Protein AF-A0A1X4I0Z1-F1 (afdb_monomer_lite)

Sequence (120 aa):
MRATLRWAHSDLRTHRGEALFLVLATAGIVASLLLATALFGYATNPWQRVFAQAHGAHVTLHTTASADAGELAGLDGVESVAGPYPTAALTLASGGGRASVELRGTPAEPEVGRPLITSG

Radius of gyration: 28.72 Å; chains: 1; bounding box: 50×34×74 Å

pLDDT: mean 84.8, std 11.75, range [55.75, 98.06]

Structure (mmCIF, N/CA/C/O backbone):
data_AF-A0A1X4I0Z1-F1
#
_entry.id   AF-A0A1X4I0Z1-F1
#
loop_
_atom_site.group_PDB
_atom_site.id
_atom_site.type_symbol
_atom_site.label_atom_id
_atom_site.label_alt_id
_atom_site.label_comp_id
_atom_site.label_asym_id
_atom_site.label_entity_id
_atom_site.label_seq_id
_atom_site.pdbx_PDB_ins_code
_atom_site.Cartn_x
_atom_site.Cartn_y
_atom_site.Cartn_z
_atom_site.occupancy
_atom_site.B_iso_or_equiv
_atom_site.auth_seq_id
_atom_site.auth_comp_id
_atom_site.auth_asym_id
_atom_site.auth_atom_id
_atom_site.pdbx_PDB_model_num
ATOM 1 N N . MET A 1 1 ? 15.607 -5.408 -52.416 1.00 55.75 1 MET A N 1
ATOM 2 C CA . MET A 1 1 ? 15.847 -4.767 -51.098 1.00 55.75 1 MET A CA 1
ATOM 3 C C . MET A 1 1 ? 17.320 -4.635 -50.681 1.00 55.75 1 MET A C 1
ATOM 5 O O . MET A 1 1 ? 17.633 -3.704 -49.962 1.00 55.75 1 MET A O 1
ATOM 9 N N . ARG A 1 2 ? 18.265 -5.484 -51.120 1.00 59.19 2 ARG A N 1
ATOM 10 C CA . ARG A 1 2 ? 19.699 -5.318 -50.761 1.00 59.19 2 ARG A CA 1
ATOM 11 C C . ARG A 1 2 ? 20.399 -4.143 -51.468 1.00 59.19 2 ARG A C 1
ATOM 13 O O . ARG A 1 2 ? 21.343 -3.574 -50.934 1.00 59.19 2 ARG A O 1
ATOM 20 N N . ALA A 1 3 ? 19.920 -3.767 -52.656 1.00 58.47 3 ALA A N 1
ATOM 21 C CA . ALA A 1 3 ? 20.480 -2.665 -53.441 1.00 58.47 3 ALA A CA 1
ATOM 22 C C . ALA A 1 3 ? 20.261 -1.289 -52.785 1.00 58.47 3 ALA A C 1
ATOM 24 O O . ALA A 1 3 ? 21.171 -0.467 -52.790 1.00 58.47 3 ALA A O 1
ATOM 25 N N . THR A 1 4 ? 19.103 -1.070 -52.152 1.00 61.16 4 THR A N 1
ATOM 26 C CA . THR A 1 4 ? 18.781 0.178 -51.440 1.00 61.16 4 THR A CA 1
ATOM 27 C C . THR A 1 4 ? 19.609 0.334 -50.164 1.00 61.16 4 THR A C 1
ATOM 29 O O . THR A 1 4 ? 20.147 1.405 -49.914 1.00 61.16 4 THR A O 1
ATOM 32 N N . LEU A 1 5 ? 19.817 -0.756 -49.415 1.00 61.06 5 LEU A N 1
ATOM 33 C CA . LEU A 1 5 ? 20.703 -0.798 -48.241 1.00 61.06 5 LEU A CA 1
ATOM 34 C C . LEU A 1 5 ? 22.159 -0.452 -48.582 1.00 61.06 5 LEU A C 1
ATOM 36 O O . LEU A 1 5 ? 22.813 0.280 -47.844 1.00 61.06 5 LEU A O 1
ATOM 40 N N . ARG A 1 6 ? 22.671 -0.954 -49.713 1.00 63.47 6 ARG A N 1
ATOM 41 C CA . ARG A 1 6 ? 24.053 -0.688 -50.141 1.00 63.47 6 ARG A CA 1
ATOM 42 C C . ARG A 1 6 ? 24.248 0.760 -50.597 1.00 63.47 6 ARG A C 1
ATOM 44 O O . ARG A 1 6 ? 25.307 1.328 -50.357 1.00 63.47 6 ARG A O 1
ATOM 51 N N . TRP A 1 7 ? 23.229 1.345 -51.224 1.00 60.19 7 TRP A N 1
ATOM 52 C CA . TRP A 1 7 ? 23.241 2.745 -51.643 1.00 60.19 7 TRP A CA 1
ATOM 53 C C . TRP A 1 7 ? 23.156 3.690 -50.436 1.00 60.19 7 TRP A C 1
ATOM 55 O O . TRP A 1 7 ? 24.015 4.551 -50.290 1.00 60.19 7 TRP A O 1
ATOM 65 N N . ALA A 1 8 ? 22.242 3.428 -49.495 1.00 60.62 8 ALA A N 1
ATOM 66 C CA . ALA A 1 8 ? 22.140 4.178 -48.241 1.00 60.62 8 ALA A CA 1
ATOM 67 C C . ALA A 1 8 ? 23.432 4.109 -47.403 1.00 60.62 8 ALA A C 1
ATOM 69 O O . ALA A 1 8 ? 23.869 5.110 -46.848 1.00 60.62 8 ALA A O 1
ATOM 70 N N . HIS A 1 9 ? 24.097 2.949 -47.352 1.00 59.47 9 HIS A N 1
ATOM 71 C CA . HIS A 1 9 ? 25.378 2.806 -46.650 1.00 59.47 9 HIS A CA 1
ATOM 72 C C . HIS A 1 9 ? 26.530 3.567 -47.333 1.00 59.47 9 HIS A C 1
ATOM 74 O O . HIS A 1 9 ? 27.441 4.058 -46.665 1.00 59.47 9 HIS A O 1
ATOM 80 N N . SER A 1 10 ? 26.497 3.659 -48.666 1.00 58.12 10 SER A N 1
ATOM 81 C CA . SER A 1 10 ? 27.460 4.440 -49.448 1.00 58.12 10 SER A CA 1
ATOM 82 C C . SER A 1 10 ? 27.25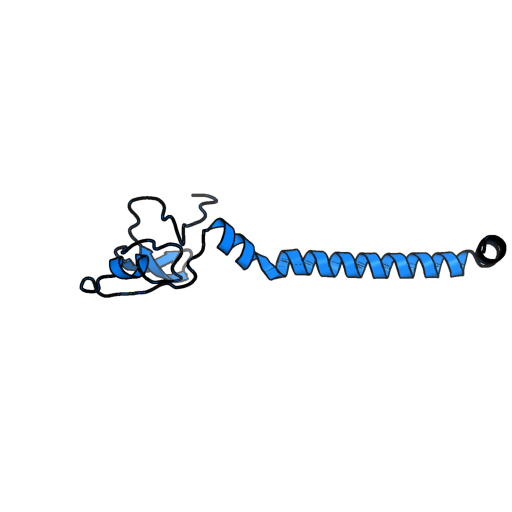7 5.943 -49.252 1.00 58.12 10 SER A C 1
ATOM 84 O O . SER A 1 10 ? 28.237 6.669 -49.123 1.00 58.12 10 SER A O 1
ATOM 86 N N . ASP A 1 11 ? 26.008 6.394 -49.181 1.00 60.16 11 ASP A N 1
ATOM 87 C CA . ASP A 1 11 ? 25.639 7.796 -48.972 1.00 60.16 11 ASP A CA 1
ATOM 88 C C . ASP A 1 11 ? 25.981 8.273 -47.545 1.00 60.16 11 ASP A C 1
ATOM 90 O O . ASP A 1 11 ? 26.629 9.305 -47.347 1.00 60.16 11 ASP A O 1
ATOM 94 N N . LEU A 1 12 ? 25.734 7.410 -46.548 1.00 57.56 12 LEU A N 1
ATOM 95 C CA . LEU A 1 12 ? 26.182 7.590 -45.160 1.00 57.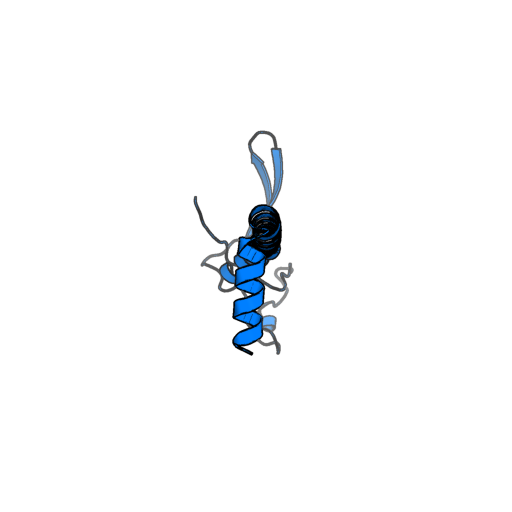56 12 LEU A CA 1
ATOM 96 C C . LEU A 1 12 ? 27.702 7.780 -45.027 1.00 57.56 12 LEU A C 1
ATOM 98 O O . LEU A 1 12 ? 28.173 8.437 -44.098 1.00 57.56 12 LEU A O 1
ATOM 102 N N . ARG A 1 13 ? 28.493 7.186 -45.930 1.00 60.94 13 ARG A N 1
ATOM 103 C CA . ARG A 1 13 ? 29.959 7.314 -45.930 1.00 60.94 13 ARG A CA 1
ATOM 104 C C . ARG A 1 13 ? 30.457 8.627 -46.520 1.00 60.94 13 ARG A C 1
ATOM 106 O O . ARG A 1 13 ? 31.611 8.963 -46.239 1.00 60.94 13 ARG A O 1
ATOM 113 N N . THR A 1 14 ? 29.638 9.329 -47.292 1.00 62.25 14 THR A N 1
ATOM 114 C CA . THR A 1 14 ? 29.954 10.643 -47.867 1.00 62.25 14 THR A CA 1
ATOM 115 C C . THR A 1 14 ? 29.541 11.757 -46.899 1.00 62.25 14 THR A C 1
ATOM 117 O O . THR A 1 14 ? 30.317 12.682 -46.673 1.00 62.25 14 THR A O 1
ATOM 120 N N . HIS A 1 15 ? 28.407 11.597 -46.204 1.00 66.81 15 HIS A N 1
ATOM 121 C CA . HIS A 1 15 ? 27.873 12.540 -45.206 1.00 66.81 15 HIS A CA 1
ATOM 122 C C . HIS A 1 15 ? 28.020 12.027 -43.760 1.00 66.81 15 HIS A C 1
ATOM 124 O O . HIS A 1 15 ? 27.086 12.061 -42.959 1.00 66.81 15 HIS A O 1
ATOM 130 N N . ARG A 1 16 ? 29.215 11.531 -43.404 1.00 65.69 16 ARG A N 1
ATOM 131 C CA . ARG A 1 16 ? 29.461 10.816 -42.130 1.00 65.69 16 ARG A CA 1
ATOM 132 C C . ARG A 1 16 ? 29.099 11.618 -40.884 1.00 65.69 16 ARG A C 1
ATOM 134 O O . ARG A 1 16 ? 28.621 11.032 -39.922 1.00 65.69 16 ARG A O 1
ATOM 141 N N . GLY A 1 17 ? 29.347 12.929 -40.891 1.00 71.44 17 GLY A N 1
ATOM 142 C CA . GLY A 1 17 ? 29.044 13.803 -39.755 1.00 71.44 17 GLY A CA 1
ATOM 143 C C . GLY A 1 17 ? 27.541 13.974 -39.536 1.00 71.44 17 GLY A C 1
ATOM 144 O O . GLY A 1 17 ? 27.065 13.821 -38.418 1.00 71.44 17 GLY A O 1
ATOM 145 N N . GLU A 1 18 ? 26.792 14.218 -40.610 1.00 74.19 18 GLU A N 1
ATOM 146 C CA . GLU A 1 18 ? 25.338 14.409 -40.573 1.00 74.19 18 GLU A CA 1
ATOM 147 C C . GLU A 1 18 ? 24.605 13.108 -40.232 1.00 74.19 18 GLU A C 1
ATOM 149 O O . GLU A 1 18 ? 23.735 13.083 -39.362 1.00 74.19 18 GLU A O 1
ATOM 154 N N . ALA A 1 19 ? 25.032 11.995 -40.829 1.00 80.94 19 ALA A N 1
ATOM 155 C CA . ALA A 1 19 ? 24.514 10.679 -40.492 1.00 80.94 19 ALA A CA 1
ATOM 156 C C . ALA A 1 19 ? 24.804 10.282 -39.039 1.00 80.94 19 ALA A C 1
ATOM 158 O O . ALA A 1 19 ? 23.923 9.764 -38.353 1.00 80.94 19 ALA A O 1
ATOM 159 N N . LEU A 1 20 ? 26.025 10.533 -38.552 1.00 82.94 20 LEU A N 1
ATOM 160 C CA . LEU A 1 20 ? 26.382 10.265 -37.161 1.00 82.94 20 LEU A CA 1
ATOM 161 C C . LEU A 1 20 ? 25.558 11.137 -36.210 1.00 82.94 20 LEU A C 1
ATOM 163 O O . LEU A 1 20 ? 25.072 10.631 -35.202 1.00 82.94 20 LEU A O 1
ATOM 167 N N . PHE A 1 21 ? 25.356 12.414 -36.545 1.00 86.44 21 PHE A N 1
ATOM 168 C CA . PHE A 1 21 ? 24.529 13.325 -35.760 1.00 86.44 21 PHE A CA 1
ATOM 16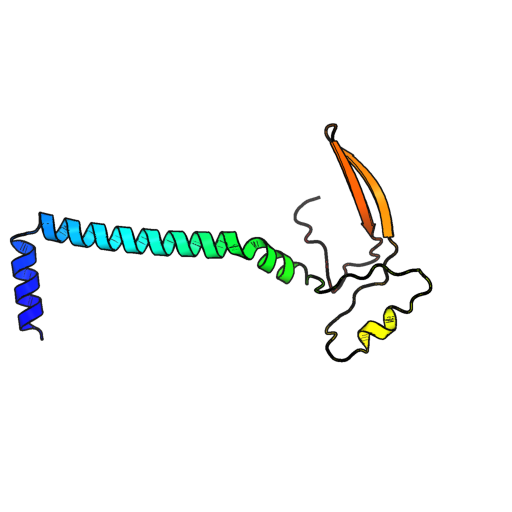9 C C . PHE A 1 21 ? 23.080 12.839 -35.670 1.00 86.44 21 PHE A C 1
ATOM 171 O O . PHE A 1 21 ? 22.547 12.738 -34.569 1.00 86.44 21 PHE A O 1
ATOM 178 N N . LEU A 1 22 ? 22.464 12.460 -36.794 1.00 89.19 22 LEU A N 1
ATOM 179 C CA . LEU A 1 22 ? 21.103 11.915 -36.814 1.00 89.19 22 LEU A CA 1
ATOM 180 C C . LEU A 1 22 ? 20.981 10.623 -35.997 1.00 89.19 22 LEU A C 1
ATOM 182 O O . LEU A 1 22 ? 20.029 10.466 -35.228 1.00 89.19 22 LEU A O 1
ATOM 186 N N . VAL A 1 23 ? 21.944 9.705 -36.125 1.00 90.62 23 VAL A N 1
ATOM 187 C CA . VAL A 1 23 ? 21.956 8.451 -35.355 1.00 90.62 23 VAL A CA 1
ATOM 188 C C . VAL A 1 23 ? 22.106 8.727 -33.860 1.00 90.62 23 VAL A C 1
ATOM 190 O O . VAL A 1 23 ? 21.341 8.175 -33.071 1.00 90.62 23 VAL A O 1
ATOM 193 N N . LEU A 1 24 ? 23.036 9.598 -33.462 1.00 92.94 24 LEU A N 1
ATOM 194 C CA . LEU A 1 24 ? 23.237 9.966 -32.058 1.00 92.94 24 LEU A CA 1
ATOM 195 C C . LEU A 1 24 ? 22.029 10.707 -31.482 1.00 92.94 24 LEU A C 1
ATOM 197 O O . LEU A 1 24 ? 21.621 10.409 -30.364 1.00 92.94 24 LEU A O 1
ATOM 201 N N . ALA A 1 25 ? 21.420 11.618 -32.244 1.00 95.19 25 ALA A N 1
ATOM 202 C CA . ALA A 1 25 ? 20.207 12.318 -31.835 1.00 95.19 25 ALA A CA 1
ATOM 203 C C . ALA A 1 25 ? 19.048 11.335 -31.626 1.00 95.19 25 ALA A C 1
ATOM 205 O O . ALA A 1 25 ? 18.385 11.370 -30.592 1.00 95.19 25 ALA A O 1
ATOM 206 N N . THR A 1 26 ? 18.850 10.403 -32.561 1.00 96.12 26 THR A N 1
ATOM 207 C CA . THR A 1 26 ? 17.797 9.383 -32.462 1.00 96.12 26 THR A CA 1
ATOM 208 C C . THR A 1 26 ? 18.041 8.449 -31.279 1.00 96.12 26 THR A C 1
ATOM 210 O O . THR A 1 26 ? 17.133 8.206 -30.487 1.00 96.12 26 THR A O 1
ATOM 213 N N . ALA A 1 27 ? 19.272 7.958 -31.116 1.00 96.44 27 ALA A N 1
ATOM 214 C CA . ALA A 1 27 ? 19.646 7.103 -29.993 1.00 96.44 27 ALA A CA 1
ATOM 215 C C . ALA A 1 27 ? 19.481 7.828 -28.649 1.00 96.44 27 ALA A C 1
ATOM 217 O O . ALA A 1 27 ? 18.958 7.243 -27.704 1.00 96.44 27 ALA A O 1
ATOM 218 N N . GLY A 1 28 ? 19.865 9.106 -28.581 1.00 97.62 28 GLY A N 1
ATOM 219 C CA . GLY A 1 28 ? 19.685 9.955 -27.407 1.00 97.62 28 GLY A CA 1
ATOM 220 C C . GLY A 1 28 ? 18.213 10.140 -27.051 1.00 97.62 28 GLY A C 1
ATOM 221 O O . GLY A 1 28 ? 17.837 9.891 -25.912 1.00 97.62 28 GLY A O 1
ATOM 222 N N . ILE A 1 29 ? 17.364 10.481 -28.027 1.00 97.56 29 ILE A N 1
ATOM 223 C CA . ILE A 1 29 ? 15.914 10.618 -27.822 1.00 97.56 29 ILE A CA 1
ATOM 224 C C . ILE A 1 29 ? 15.315 9.307 -27.306 1.00 97.56 29 ILE A C 1
ATOM 226 O O . ILE A 1 29 ? 14.598 9.313 -26.308 1.00 97.56 29 ILE A O 1
ATOM 230 N N . VAL A 1 30 ? 15.633 8.175 -27.942 1.00 98.06 30 VAL A N 1
ATOM 231 C CA . VAL A 1 30 ? 15.131 6.860 -27.517 1.00 98.06 30 VAL A CA 1
ATOM 232 C C . VAL A 1 30 ? 15.598 6.529 -26.100 1.00 98.06 30 VAL A C 1
ATOM 234 O O . VAL A 1 30 ? 14.782 6.130 -25.271 1.00 98.06 30 VAL A O 1
ATOM 237 N N . ALA A 1 31 ? 16.878 6.739 -25.789 1.00 97.00 31 ALA A N 1
ATOM 238 C CA . ALA A 1 31 ? 17.417 6.500 -24.454 1.00 97.00 31 ALA A CA 1
ATOM 239 C C . ALA A 1 31 ? 16.750 7.395 -23.397 1.00 97.00 31 ALA A C 1
ATOM 241 O O . ALA A 1 31 ? 16.368 6.902 -22.337 1.00 97.00 31 ALA A O 1
ATOM 242 N N . SER A 1 32 ? 16.554 8.685 -23.688 1.00 97.12 32 SER A N 1
ATOM 243 C CA . SER A 1 32 ? 15.866 9.622 -22.796 1.00 97.12 32 SER A CA 1
ATOM 244 C C . SER A 1 32 ? 14.406 9.239 -22.568 1.00 97.12 32 SER A C 1
ATOM 246 O O . SER A 1 32 ? 13.945 9.299 -21.431 1.00 97.12 32 SER A O 1
ATOM 248 N N . LEU A 1 33 ? 13.687 8.808 -23.609 1.00 96.44 33 LEU A N 1
ATOM 249 C CA . LEU A 1 33 ? 12.303 8.346 -23.480 1.00 96.44 33 LEU A CA 1
ATOM 250 C C . LEU A 1 33 ? 12.217 7.076 -22.630 1.00 96.44 33 LEU A C 1
ATOM 252 O O . LEU A 1 33 ? 11.426 7.033 -21.692 1.00 96.44 33 LEU A O 1
ATOM 256 N N . LEU A 1 34 ? 13.070 6.081 -22.893 1.00 95.50 34 LEU A N 1
ATOM 257 C CA . LEU A 1 34 ? 13.124 4.852 -22.095 1.00 95.50 34 LEU A CA 1
ATOM 258 C C . LEU A 1 34 ? 13.462 5.144 -20.631 1.00 95.50 34 LEU A C 1
ATOM 260 O O . LEU A 1 34 ? 12.819 4.602 -19.733 1.00 95.50 34 LEU A O 1
ATOM 264 N N . LEU A 1 35 ? 14.435 6.024 -20.384 1.00 93.38 35 LEU A N 1
ATOM 265 C CA . LEU A 1 35 ? 14.808 6.433 -19.035 1.00 93.38 35 LEU A CA 1
ATOM 266 C C . LEU A 1 35 ? 13.659 7.164 -18.334 1.00 93.38 35 LEU A C 1
ATOM 268 O O . LEU A 1 35 ? 13.364 6.855 -17.182 1.00 93.38 35 LEU A O 1
ATOM 272 N N . ALA A 1 36 ? 12.986 8.091 -19.020 1.00 90.19 36 ALA A N 1
ATOM 273 C CA . ALA A 1 36 ? 11.833 8.802 -18.478 1.00 90.19 36 ALA A CA 1
ATOM 274 C C . ALA A 1 36 ? 10.708 7.828 -18.114 1.00 90.19 36 ALA A C 1
ATOM 276 O O . ALA A 1 36 ? 10.178 7.915 -17.012 1.00 90.19 36 ALA A O 1
ATOM 277 N N . THR A 1 37 ? 10.388 6.864 -18.983 1.00 87.19 37 THR A N 1
ATOM 278 C CA . THR A 1 37 ? 9.377 5.834 -18.705 1.00 87.19 37 THR A CA 1
ATOM 279 C C . THR A 1 37 ? 9.787 4.914 -17.558 1.00 87.19 37 THR A C 1
ATOM 281 O O . THR A 1 37 ? 8.946 4.587 -16.728 1.00 87.19 37 THR A O 1
ATOM 284 N N . ALA A 1 38 ? 11.057 4.515 -17.468 1.00 85.06 38 ALA A N 1
ATOM 285 C CA . ALA A 1 38 ? 11.550 3.676 -16.378 1.00 85.06 38 ALA A CA 1
ATOM 286 C C . ALA A 1 38 ? 11.518 4.410 -15.030 1.00 85.06 38 ALA A C 1
ATOM 288 O O . ALA A 1 38 ? 11.059 3.847 -14.036 1.00 85.06 38 ALA A O 1
ATOM 289 N N . LEU A 1 39 ? 11.951 5.674 -15.002 1.00 82.94 39 LEU A N 1
ATOM 290 C CA . LEU A 1 39 ? 11.859 6.526 -13.819 1.00 82.94 39 LEU A CA 1
ATOM 291 C C . LEU A 1 39 ? 10.407 6.778 -13.438 1.00 82.94 39 LEU A C 1
ATOM 293 O O . LEU A 1 39 ? 10.093 6.697 -12.256 1.00 82.94 39 LEU A O 1
ATOM 297 N N . PHE A 1 40 ? 9.522 7.012 -14.413 1.00 75.00 40 PHE A N 1
ATOM 298 C CA . PHE A 1 40 ? 8.090 7.101 -14.154 1.00 75.00 40 PHE A CA 1
ATOM 299 C C . PHE A 1 40 ? 7.589 5.790 -13.565 1.00 75.00 40 PHE A C 1
ATOM 301 O O . PHE A 1 40 ? 7.175 5.805 -12.427 1.00 75.00 40 PHE A O 1
ATOM 308 N N . GLY A 1 41 ? 7.727 4.639 -14.225 1.00 67.50 41 GLY A N 1
ATOM 309 C CA . GLY A 1 41 ? 7.235 3.360 -13.696 1.00 67.50 41 GLY A CA 1
ATOM 310 C C . GLY A 1 41 ? 7.789 3.001 -12.310 1.00 67.50 41 GLY A C 1
ATOM 311 O O . GLY A 1 41 ? 7.068 2.451 -11.476 1.00 67.50 41 GLY A O 1
ATOM 312 N N . TYR A 1 42 ? 9.046 3.355 -12.028 1.00 65.69 42 TYR A N 1
ATOM 313 C CA . TYR A 1 42 ? 9.659 3.167 -10.713 1.00 65.69 42 TYR A CA 1
ATOM 314 C C . TYR A 1 42 ? 9.108 4.137 -9.654 1.00 65.69 42 TYR A C 1
ATOM 316 O O . TYR A 1 42 ? 8.790 3.712 -8.541 1.00 65.69 42 TYR A O 1
ATOM 324 N N . ALA A 1 43 ? 8.982 5.421 -9.998 1.00 61.47 43 ALA A N 1
ATOM 325 C CA . ALA A 1 43 ? 8.559 6.489 -9.092 1.00 61.47 43 ALA A CA 1
ATOM 326 C C . ALA A 1 43 ? 7.038 6.638 -8.980 1.00 61.47 43 ALA A C 1
ATOM 328 O O . ALA A 1 43 ? 6.550 7.217 -8.014 1.00 61.47 43 ALA A O 1
ATOM 329 N N . THR A 1 44 ? 6.280 6.120 -9.941 1.00 62.41 44 THR A N 1
ATOM 330 C CA . THR A 1 44 ? 4.850 6.383 -10.081 1.00 62.41 44 THR A CA 1
ATOM 331 C C . THR A 1 44 ? 4.000 5.316 -9.396 1.00 62.41 44 THR A C 1
ATOM 333 O O . THR A 1 44 ? 2.879 5.619 -9.016 1.00 62.41 44 THR A O 1
ATOM 336 N N . ASN A 1 45 ? 4.552 4.128 -9.099 1.00 70.06 45 ASN A N 1
ATOM 337 C CA . ASN A 1 45 ? 3.857 3.092 -8.317 1.00 70.06 45 ASN A CA 1
ATOM 338 C C . ASN A 1 45 ? 4.593 2.578 -7.048 1.00 70.06 45 ASN A C 1
ATOM 340 O O . ASN A 1 45 ? 4.454 1.397 -6.711 1.00 70.06 45 ASN A O 1
ATOM 344 N N . PRO A 1 46 ? 5.357 3.396 -6.287 1.00 77.75 46 PRO A N 1
ATOM 345 C CA . PRO A 1 46 ? 5.968 2.945 -5.034 1.00 77.75 46 PRO A CA 1
ATOM 346 C C . PRO A 1 46 ? 4.901 2.517 -4.024 1.00 77.75 46 PRO A C 1
ATOM 348 O O . PRO A 1 46 ? 5.069 1.506 -3.346 1.00 77.75 46 PRO A O 1
ATOM 351 N N . TRP A 1 47 ? 3.768 3.224 -3.994 1.00 82.31 47 TRP A N 1
ATOM 352 C CA . TRP A 1 47 ? 2.625 2.860 -3.166 1.00 82.31 47 TRP A CA 1
ATOM 353 C C . TRP A 1 47 ? 2.062 1.486 -3.536 1.00 82.31 47 TRP A C 1
ATOM 355 O O . TRP A 1 47 ? 1.865 0.668 -2.651 1.00 82.31 47 TRP A O 1
ATOM 365 N N . GLN A 1 48 ? 1.879 1.186 -4.824 1.00 86.56 48 GLN A N 1
ATOM 366 C CA . GLN A 1 48 ? 1.291 -0.084 -5.267 1.00 86.56 48 GLN A CA 1
ATOM 367 C C . GLN A 1 48 ? 2.162 -1.287 -4.872 1.00 86.56 48 GLN A C 1
ATOM 369 O O . GLN A 1 48 ? 1.654 -2.339 -4.489 1.00 86.56 48 GLN A O 1
ATOM 374 N N . ARG A 1 49 ? 3.489 -1.114 -4.903 1.00 87.38 49 ARG A N 1
ATOM 375 C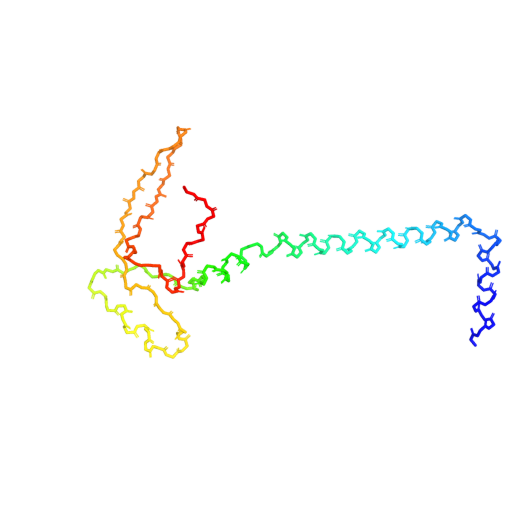 CA . ARG A 1 49 ? 4.450 -2.114 -4.424 1.00 87.38 49 ARG A CA 1
ATOM 376 C C . ARG A 1 49 ? 4.329 -2.335 -2.918 1.00 87.38 49 ARG A C 1
ATOM 378 O O . ARG A 1 49 ? 4.217 -3.478 -2.489 1.00 87.38 49 ARG A O 1
ATOM 385 N N . VAL A 1 50 ? 4.349 -1.253 -2.138 1.00 89.81 50 VAL A N 1
ATOM 386 C CA . VAL A 1 50 ? 4.218 -1.311 -0.674 1.00 89.81 50 VAL A CA 1
ATOM 387 C C . VAL A 1 50 ? 2.873 -1.918 -0.290 1.00 89.81 50 VAL A C 1
ATOM 389 O O . VAL A 1 50 ? 2.834 -2.801 0.554 1.00 89.81 50 VAL A O 1
ATOM 392 N N . PHE A 1 51 ? 1.793 -1.519 -0.962 1.00 90.00 51 PHE A N 1
ATOM 393 C CA . PHE A 1 51 ? 0.454 -2.064 -0.779 1.00 90.00 51 PHE A CA 1
ATOM 394 C C . PHE A 1 51 ? 0.434 -3.576 -1.027 1.00 90.00 51 PHE A C 1
ATOM 396 O O . PHE A 1 51 ? -0.012 -4.322 -0.166 1.00 90.00 51 PHE A O 1
ATOM 403 N N . ALA A 1 52 ? 0.999 -4.053 -2.139 1.00 90.62 52 ALA A N 1
ATOM 404 C CA . ALA A 1 52 ? 1.075 -5.487 -2.418 1.00 90.62 52 ALA A CA 1
ATOM 405 C C . ALA A 1 52 ? 1.923 -6.247 -1.378 1.00 90.62 52 ALA A C 1
ATOM 407 O O . ALA A 1 52 ? 1.507 -7.282 -0.865 1.00 90.62 52 ALA A O 1
ATOM 408 N N . GLN A 1 53 ? 3.099 -5.728 -1.015 1.00 91.94 53 GLN A N 1
ATOM 409 C CA . GLN A 1 53 ? 3.988 -6.363 -0.032 1.00 91.94 53 GLN A CA 1
ATOM 410 C C . GLN A 1 53 ? 3.350 -6.440 1.367 1.00 91.94 53 GLN A C 1
ATOM 412 O O . GLN A 1 53 ? 3.463 -7.462 2.058 1.00 91.94 53 GLN A O 1
ATOM 417 N N . ALA A 1 54 ? 2.654 -5.373 1.760 1.00 92.06 54 ALA A N 1
ATOM 418 C CA . ALA A 1 54 ? 1.936 -5.229 3.022 1.00 92.06 54 ALA A CA 1
ATOM 419 C C . ALA A 1 54 ? 0.571 -5.939 3.041 1.00 92.06 54 ALA A C 1
ATOM 421 O O . ALA A 1 54 ? -0.161 -5.789 4.018 1.00 92.06 54 ALA A O 1
ATOM 422 N N . HIS A 1 55 ? 0.193 -6.660 1.973 1.00 93.31 55 HIS A N 1
ATOM 423 C CA . HIS A 1 55 ? -1.162 -7.208 1.803 1.00 93.31 55 HIS A CA 1
ATOM 424 C C . HIS A 1 55 ? -2.222 -6.152 2.140 1.00 93.31 55 HIS A C 1
ATOM 426 O O . HIS A 1 55 ? -3.076 -6.354 2.995 1.00 93.31 55 HIS A O 1
ATOM 432 N N . GLY A 1 56 ? -2.069 -4.960 1.563 1.00 91.56 56 GLY A N 1
ATOM 433 C CA . GLY A 1 56 ? -2.764 -3.751 1.972 1.00 91.56 56 GLY A CA 1
ATOM 434 C C . GLY A 1 56 ? -4.274 -3.946 2.041 1.00 91.56 56 GLY A C 1
ATOM 435 O O . GLY A 1 56 ? -4.894 -4.498 1.135 1.00 91.56 56 GLY A O 1
ATOM 436 N N . ALA A 1 57 ? -4.872 -3.472 3.131 1.00 92.31 57 ALA A N 1
ATOM 437 C CA . ALA A 1 57 ? -6.317 -3.479 3.265 1.00 92.31 57 ALA A CA 1
ATOM 438 C C . ALA A 1 57 ? -6.921 -2.499 2.252 1.00 92.31 57 ALA A C 1
ATOM 440 O O . ALA A 1 57 ? -6.615 -1.306 2.274 1.00 92.31 57 ALA A O 1
ATOM 441 N N . HIS A 1 58 ? -7.799 -2.997 1.383 1.00 91.69 58 HIS A N 1
ATOM 442 C CA . HIS A 1 58 ? -8.545 -2.155 0.444 1.00 91.69 58 HIS A CA 1
ATOM 443 C C . HIS A 1 58 ? -9.537 -1.238 1.170 1.00 91.69 58 HIS A C 1
ATOM 445 O O . HIS A 1 58 ? -9.791 -0.119 0.731 1.00 91.69 58 HIS A O 1
ATOM 451 N N . VAL A 1 59 ? -10.073 -1.706 2.300 1.00 91.38 59 VAL A N 1
ATOM 452 C CA . VAL A 1 59 ? -10.999 -0.971 3.161 1.00 91.38 59 VAL A CA 1
ATOM 453 C C . VAL A 1 59 ? -10.563 -1.159 4.610 1.00 91.38 59 VAL A C 1
ATOM 455 O O . VAL A 1 59 ? -10.247 -2.268 5.030 1.00 91.38 59 VAL A O 1
ATOM 458 N N . THR A 1 60 ? -10.536 -0.072 5.379 1.00 90.69 60 THR A N 1
ATOM 459 C CA . THR A 1 60 ? -10.338 -0.103 6.835 1.00 90.69 60 THR A CA 1
ATOM 460 C C . THR A 1 60 ? -11.584 0.468 7.491 1.00 90.69 60 THR A C 1
ATOM 462 O O . THR A 1 60 ? -12.055 1.530 7.091 1.00 90.69 60 THR A O 1
ATOM 465 N N . LEU A 1 61 ? -12.116 -0.243 8.482 1.00 90.44 61 LEU A N 1
ATOM 466 C CA . LEU A 1 61 ? -13.318 0.149 9.207 1.00 90.44 61 LEU A CA 1
ATOM 467 C C . LEU A 1 61 ? -12.967 0.421 10.667 1.00 90.44 61 LEU A C 1
ATOM 469 O O . LEU A 1 61 ? -12.319 -0.394 11.322 1.00 90.44 61 LEU A O 1
ATOM 473 N N . HIS A 1 62 ? -13.435 1.557 11.176 1.00 90.25 62 HIS A N 1
ATOM 474 C CA . HIS A 1 62 ? -13.408 1.882 12.596 1.00 90.25 62 HIS A CA 1
ATOM 475 C C . HIS A 1 62 ? -14.797 1.643 13.162 1.00 90.25 62 HIS A C 1
ATOM 477 O O . HIS A 1 62 ? -15.752 2.331 12.798 1.00 90.25 62 HIS A O 1
ATOM 483 N N . THR A 1 63 ? -14.913 0.649 14.033 1.00 89.38 63 THR A N 1
ATOM 484 C CA . THR A 1 63 ? -16.190 0.244 14.614 1.00 89.38 63 THR A CA 1
ATOM 485 C C . THR A 1 63 ? -16.185 0.422 16.126 1.00 89.38 63 THR A C 1
ATOM 487 O O . THR A 1 63 ? -15.140 0.540 16.767 1.00 89.38 63 THR A O 1
ATOM 490 N N . THR A 1 64 ? -17.376 0.437 16.720 1.00 87.88 64 THR A N 1
ATOM 491 C CA . THR A 1 64 ? -17.514 0.281 18.168 1.00 87.88 64 THR A CA 1
ATOM 492 C C . THR A 1 64 ? -17.282 -1.181 18.554 1.00 87.88 64 THR A C 1
ATOM 494 O O . THR A 1 64 ? -17.446 -2.085 17.735 1.00 87.88 64 THR A O 1
ATOM 497 N N . ALA A 1 65 ? -16.965 -1.432 19.827 1.00 83.31 65 ALA A N 1
ATOM 498 C CA . ALA A 1 65 ? -16.783 -2.790 20.354 1.00 83.31 65 ALA A CA 1
ATOM 499 C C . ALA A 1 65 ? -18.043 -3.676 20.247 1.00 83.31 65 ALA A C 1
ATOM 501 O O . ALA A 1 65 ? -17.958 -4.887 20.397 1.00 83.31 65 ALA A O 1
ATOM 502 N N . SER A 1 66 ? -19.211 -3.072 20.012 1.00 85.06 66 SER A N 1
ATOM 503 C CA . SER A 1 66 ? -20.490 -3.763 19.843 1.00 85.06 66 SER A CA 1
ATOM 504 C C . SER A 1 66 ? -20.770 -4.215 18.407 1.00 85.06 66 SER A C 1
ATOM 506 O O . SER A 1 66 ? -21.791 -4.855 18.181 1.00 85.06 66 SER A O 1
ATOM 508 N N . ALA A 1 67 ? -19.944 -3.828 17.431 1.00 85.44 67 ALA A N 1
ATOM 509 C CA . ALA A 1 67 ? -20.132 -4.225 16.041 1.00 85.44 67 ALA A CA 1
ATOM 510 C C . ALA A 1 67 ? -19.558 -5.625 15.801 1.00 85.44 67 ALA A C 1
ATOM 512 O O . ALA A 1 67 ? -18.404 -5.888 16.146 1.00 85.44 67 ALA A O 1
ATOM 513 N N . ASP A 1 68 ? -20.338 -6.495 15.162 1.00 83.19 68 ASP A N 1
ATOM 514 C CA . ASP A 1 68 ? -19.859 -7.806 14.735 1.00 83.19 68 ASP A CA 1
ATOM 515 C C . ASP A 1 68 ? -19.094 -7.689 13.410 1.00 83.19 68 ASP A C 1
ATOM 517 O O . ASP A 1 68 ? -19.641 -7.821 12.318 1.00 83.19 68 ASP A O 1
ATOM 521 N N . ALA A 1 69 ? -17.802 -7.377 13.507 1.00 84.12 69 ALA A N 1
ATOM 522 C CA . ALA A 1 69 ? -16.923 -7.308 12.343 1.00 84.12 69 ALA A CA 1
ATOM 523 C C . ALA A 1 69 ? -16.592 -8.697 11.757 1.00 84.12 69 ALA A C 1
ATOM 525 O O . ALA A 1 69 ? -16.031 -8.765 10.663 1.00 84.12 69 ALA A O 1
ATOM 526 N N . GLY A 1 70 ? -16.920 -9.790 12.459 1.00 83.31 70 GLY A N 1
ATOM 527 C CA . GLY A 1 70 ? -16.638 -11.154 12.010 1.00 83.31 70 GLY A CA 1
ATOM 528 C C . GLY A 1 70 ? -17.475 -11.561 10.799 1.00 83.31 70 GLY A C 1
ATOM 529 O O . GLY A 1 70 ? -16.972 -12.254 9.914 1.00 83.31 70 GLY A O 1
ATOM 530 N N . GLU A 1 71 ? -18.710 -11.060 10.699 1.00 87.69 71 GLU A N 1
ATOM 531 C CA . GLU A 1 71 ? -19.602 -11.349 9.567 1.00 87.69 71 GLU A CA 1
ATOM 532 C C . GLU A 1 71 ? -19.046 -10.862 8.220 1.00 87.69 71 GLU A C 1
ATOM 534 O O . GLU A 1 71 ? -19.375 -11.426 7.177 1.00 87.69 71 GLU A O 1
ATOM 539 N N . LEU A 1 72 ? -18.145 -9.870 8.224 1.00 89.31 72 LEU A N 1
ATOM 540 C CA . LEU A 1 72 ? -17.522 -9.348 7.004 1.00 89.31 72 LEU A CA 1
ATOM 541 C C . LEU A 1 72 ? -16.749 -10.422 6.234 1.00 89.31 72 LEU A C 1
ATOM 543 O O . LEU A 1 72 ? -16.718 -10.379 5.009 1.00 89.31 72 LEU A O 1
ATOM 547 N N . ALA A 1 73 ? -16.153 -11.393 6.931 1.00 89.12 73 ALA A N 1
ATO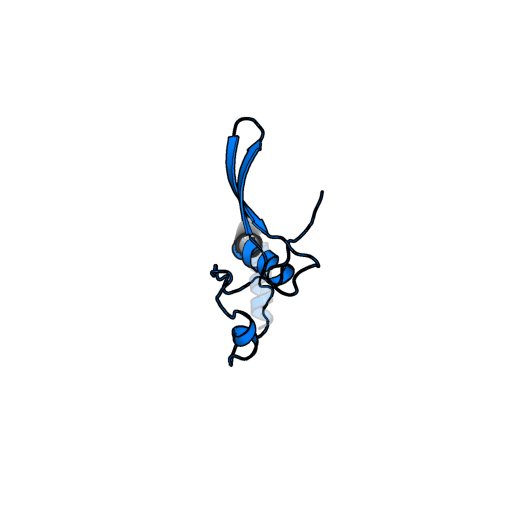M 548 C CA . ALA A 1 73 ? -15.404 -12.475 6.295 1.00 89.12 73 ALA A CA 1
ATOM 549 C C . ALA A 1 73 ? -16.302 -13.441 5.500 1.00 89.12 73 ALA A C 1
ATOM 551 O O . ALA A 1 73 ? -15.803 -14.182 4.659 1.00 89.12 73 ALA A O 1
ATOM 552 N N . GLY A 1 74 ? -17.613 -13.443 5.767 1.00 90.06 74 GLY A N 1
ATOM 553 C CA . GLY A 1 74 ? -18.592 -14.269 5.060 1.00 90.06 74 GLY A CA 1
ATOM 554 C C . GLY A 1 74 ? -19.250 -13.583 3.862 1.00 90.06 74 GLY A C 1
ATOM 555 O O . GLY A 1 74 ? -20.077 -14.207 3.200 1.00 90.06 74 GLY A O 1
ATOM 556 N N . LEU A 1 75 ? -18.936 -12.311 3.592 1.00 92.50 75 LEU A N 1
ATOM 557 C CA . LEU A 1 75 ? -19.530 -11.568 2.482 1.00 92.50 75 LEU A CA 1
ATOM 558 C C . LEU A 1 75 ? -18.891 -11.955 1.144 1.00 92.50 75 LEU A C 1
ATOM 560 O O . LEU A 1 75 ? -17.667 -12.002 1.008 1.00 92.50 75 LEU A O 1
ATOM 564 N N . ASP A 1 76 ? -19.728 -12.141 0.124 1.00 93.31 76 ASP A N 1
ATOM 565 C CA . ASP A 1 76 ? -19.260 -12.385 -1.238 1.00 93.31 76 ASP A CA 1
ATOM 566 C C . ASP A 1 76 ? -18.376 -11.227 -1.729 1.00 93.31 76 ASP A C 1
ATOM 568 O O . ASP A 1 76 ? -18.759 -10.056 -1.697 1.00 93.31 76 ASP A O 1
ATOM 572 N N . GLY A 1 77 ? -17.179 -11.568 -2.211 1.00 90.94 77 GLY A N 1
ATOM 573 C CA . GLY A 1 77 ? -16.187 -10.604 -2.696 1.00 90.94 77 GLY A CA 1
ATOM 574 C C . GLY A 1 77 ? -15.183 -10.126 -1.642 1.00 90.94 77 GLY A C 1
ATOM 575 O O . GLY A 1 77 ? -14.261 -9.389 -1.995 1.00 90.94 77 GLY A O 1
ATOM 576 N N . VAL A 1 78 ? -15.306 -10.557 -0.383 1.00 93.44 78 VAL A N 1
ATOM 577 C CA . VAL A 1 78 ? -14.274 -10.336 0.637 1.00 93.44 78 VAL A CA 1
ATOM 578 C C . VAL A 1 78 ? -13.267 -11.481 0.588 1.00 93.44 78 VAL A C 1
ATOM 580 O O . VAL A 1 78 ? -13.580 -12.620 0.909 1.00 93.44 78 VAL A O 1
ATOM 583 N N . GLU A 1 79 ? -12.040 -11.175 0.167 1.00 92.88 79 GLU A N 1
ATOM 584 C CA . GLU A 1 79 ? -10.966 -12.174 0.087 1.00 92.88 79 GLU A CA 1
ATOM 585 C C . GLU A 1 79 ? -10.379 -12.502 1.465 1.00 92.88 79 GLU A C 1
ATOM 587 O O . GLU A 1 79 ? -10.048 -13.649 1.750 1.00 92.88 79 GLU A O 1
ATOM 592 N N . SER A 1 80 ? -10.222 -11.494 2.322 1.00 91.38 80 SER A N 1
ATOM 593 C CA . SER A 1 80 ? -9.606 -11.648 3.640 1.00 91.38 80 SER A CA 1
ATOM 594 C C . SER A 1 80 ? -9.973 -10.491 4.568 1.00 91.38 80 SER A C 1
ATOM 596 O O . SER A 1 80 ? -10.221 -9.363 4.131 1.00 91.38 80 SER A O 1
ATOM 598 N N . VAL A 1 81 ? -10.008 -10.776 5.871 1.00 92.19 81 VAL A N 1
ATOM 599 C CA . VAL A 1 81 ? -10.303 -9.809 6.936 1.00 92.19 81 VAL A CA 1
ATOM 600 C C . VAL A 1 81 ? -9.284 -9.993 8.051 1.00 92.19 81 VAL A C 1
ATOM 602 O O . VAL A 1 81 ? -8.991 -11.115 8.452 1.00 92.19 81 VAL A O 1
ATOM 605 N N . ALA A 1 82 ? -8.759 -8.887 8.573 1.00 91.19 82 ALA A N 1
ATOM 606 C CA . ALA A 1 82 ? -7.869 -8.884 9.725 1.00 91.19 82 ALA A CA 1
ATOM 607 C C . ALA A 1 82 ? -8.450 -8.003 10.838 1.00 91.19 82 ALA A C 1
ATOM 609 O O . ALA A 1 82 ? -8.798 -6.844 10.603 1.00 91.19 82 ALA A O 1
ATOM 610 N N . GLY A 1 83 ? -8.526 -8.547 12.054 1.00 87.81 83 GLY A N 1
ATOM 611 C CA . GLY A 1 83 ? -9.120 -7.891 13.220 1.00 87.81 83 GLY A CA 1
ATOM 612 C C . GLY A 1 83 ? -10.394 -8.595 13.706 1.00 87.81 83 GLY A C 1
ATOM 613 O O . GLY A 1 83 ? -10.644 -9.731 13.308 1.00 87.81 83 GLY A O 1
ATOM 614 N N . PRO A 1 84 ? -11.193 -7.954 14.576 1.00 89.62 84 PRO A N 1
ATOM 615 C CA . PRO A 1 84 ? -11.043 -6.587 15.078 1.00 89.62 84 PRO A CA 1
ATOM 616 C C . PRO A 1 84 ? -9.820 -6.417 15.989 1.00 89.62 84 PRO A C 1
ATOM 618 O O . PRO A 1 84 ? -9.440 -7.325 16.725 1.00 89.62 84 PRO A O 1
ATOM 621 N N . TYR A 1 85 ? -9.208 -5.233 15.953 1.00 90.00 85 TYR A N 1
ATOM 622 C CA . TYR A 1 85 ? -8.065 -4.893 16.801 1.00 90.00 85 TYR A CA 1
ATOM 623 C C . TYR A 1 85 ? -8.405 -3.705 17.704 1.00 90.00 85 TYR A C 1
ATOM 625 O O . TYR A 1 85 ? -8.962 -2.724 17.206 1.00 90.00 85 TYR A O 1
ATOM 633 N N . PRO A 1 86 ? -8.050 -3.737 19.001 1.00 91.44 86 PRO A N 1
ATOM 634 C CA . PRO A 1 86 ? -8.207 -2.576 19.864 1.00 91.44 86 PRO A CA 1
ATOM 635 C C . PRO A 1 86 ? -7.306 -1.438 19.374 1.00 91.44 86 PRO A C 1
ATOM 637 O O . PRO A 1 86 ? -6.117 -1.648 19.104 1.00 91.44 86 PRO A O 1
ATOM 640 N N . THR A 1 87 ? -7.870 -0.235 19.276 1.00 92.25 87 THR A N 1
ATOM 641 C CA . THR A 1 87 ? -7.145 0.976 18.888 1.00 92.25 87 THR A CA 1
ATOM 642 C C . THR A 1 87 ? -7.135 2.013 20.008 1.00 92.25 87 THR A C 1
ATOM 644 O O . THR A 1 87 ? -8.056 2.089 20.822 1.00 92.25 87 THR A O 1
ATOM 647 N N . ALA A 1 88 ? -6.074 2.817 20.064 1.00 93.38 88 ALA A N 1
ATOM 648 C CA . ALA A 1 88 ? -5.956 3.951 20.973 1.00 93.38 88 ALA A CA 1
ATOM 649 C C . ALA A 1 88 ? -5.363 5.157 20.238 1.00 93.38 88 ALA A C 1
ATOM 651 O O . ALA A 1 88 ? -4.320 5.047 19.593 1.00 93.38 88 ALA A O 1
ATOM 652 N N . ALA A 1 89 ? -6.005 6.318 20.359 1.00 92.75 89 ALA A N 1
ATOM 653 C CA . ALA A 1 89 ? -5.457 7.571 19.856 1.00 92.75 89 ALA A CA 1
ATOM 654 C C . ALA A 1 89 ? -4.374 8.090 20.813 1.00 92.75 89 ALA A C 1
ATOM 656 O O . ALA A 1 89 ? -4.590 8.188 22.022 1.00 92.75 89 ALA A O 1
ATOM 657 N N . LEU A 1 90 ? -3.211 8.437 20.271 1.00 95.19 90 LEU A N 1
ATOM 658 C CA . LEU A 1 90 ? -2.060 8.943 21.012 1.00 95.19 90 LEU A CA 1
ATOM 659 C C . LEU A 1 90 ? -1.479 10.164 20.298 1.00 95.19 90 LEU A C 1
ATOM 661 O O . LEU A 1 90 ? -1.713 10.399 19.116 1.00 95.19 90 LEU A O 1
ATOM 665 N N . THR A 1 91 ? -0.681 10.952 21.012 1.00 95.44 91 THR A N 1
ATOM 666 C CA . THR A 1 91 ? 0.148 11.999 20.405 1.00 95.44 91 THR A CA 1
ATOM 667 C C . THR A 1 91 ? 1.610 11.615 20.565 1.00 95.44 91 THR A C 1
ATOM 669 O O . THR A 1 91 ? 2.101 11.522 21.689 1.00 95.44 91 THR A O 1
ATOM 672 N N . LEU A 1 92 ? 2.312 11.405 19.453 1.00 93.75 92 LEU A N 1
ATOM 673 C CA . LEU A 1 92 ? 3.762 11.231 19.456 1.00 93.75 92 LEU A CA 1
ATOM 674 C C . LEU A 1 92 ? 4.436 12.596 19.458 1.00 93.75 92 LEU A C 1
ATOM 676 O O . LEU A 1 92 ? 4.047 13.482 18.698 1.00 93.75 92 LEU A O 1
ATOM 680 N N . ALA A 1 93 ? 5.466 12.749 20.284 1.00 94.12 93 ALA A N 1
ATOM 681 C CA . ALA A 1 93 ? 6.342 13.910 20.281 1.00 94.12 93 ALA A CA 1
ATOM 682 C C . ALA A 1 93 ? 7.772 13.458 19.966 1.00 94.12 93 ALA A C 1
ATOM 684 O O . ALA A 1 93 ? 8.309 12.594 20.656 1.00 94.12 93 ALA A O 1
ATOM 685 N N . SER A 1 94 ? 8.385 14.021 18.925 1.00 92.06 94 SER A N 1
ATOM 686 C CA . SER A 1 94 ? 9.766 13.714 18.532 1.00 92.06 94 SER A CA 1
ATOM 687 C C . SER A 1 94 ? 10.406 14.918 17.849 1.00 92.06 94 SER A C 1
ATOM 689 O O . SER A 1 94 ? 9.757 15.594 17.052 1.00 92.06 94 SER A O 1
ATOM 691 N N . GLY A 1 95 ? 11.662 15.226 18.189 1.00 89.50 95 GLY A N 1
ATOM 692 C CA . GLY A 1 95 ? 12.417 16.328 17.575 1.00 89.50 95 GLY A CA 1
ATOM 693 C C . GLY A 1 95 ? 11.741 17.705 17.665 1.00 89.50 95 GLY A C 1
ATOM 694 O O . GLY A 1 95 ? 11.917 18.526 16.773 1.00 89.50 95 GLY A O 1
ATOM 695 N N . GLY A 1 96 ? 10.920 17.951 18.694 1.00 92.12 96 GLY A N 1
ATOM 696 C CA . GLY A 1 96 ? 10.129 19.183 18.839 1.00 92.12 96 GLY A CA 1
ATOM 697 C C . GLY A 1 96 ? 8.819 19.218 18.035 1.00 92.12 96 GLY A C 1
ATOM 698 O O . GLY A 1 96 ? 8.017 20.130 18.227 1.00 92.12 96 GLY A O 1
ATOM 699 N N . GLY A 1 97 ? 8.559 18.220 17.185 1.00 94.31 97 GLY A N 1
ATOM 700 C CA . GLY A 1 97 ? 7.283 18.029 16.497 1.00 94.31 97 GLY A CA 1
ATOM 701 C C . GLY A 1 97 ? 6.305 17.185 17.316 1.00 94.31 97 GLY A C 1
ATOM 702 O O . GLY A 1 97 ? 6.716 16.343 18.116 1.00 94.31 97 GLY A O 1
ATOM 703 N N . ARG A 1 98 ? 5.001 17.396 17.103 1.00 94.88 98 ARG A N 1
ATOM 704 C CA . ARG A 1 98 ? 3.929 16.541 17.631 1.00 94.88 98 ARG A CA 1
ATOM 705 C C . ARG A 1 98 ? 3.047 16.042 16.494 1.00 94.88 98 ARG A C 1
ATOM 707 O O . ARG A 1 98 ? 2.693 16.829 15.621 1.00 94.88 98 ARG A O 1
ATOM 714 N N . ALA A 1 99 ? 2.669 14.770 16.535 1.00 95.38 99 ALA A N 1
ATOM 715 C CA . ALA A 1 99 ? 1.775 14.148 15.564 1.00 95.38 99 ALA A CA 1
ATOM 716 C C . ALA A 1 99 ? 0.716 13.299 16.273 1.00 95.38 99 ALA A C 1
ATOM 718 O O . ALA A 1 99 ? 1.028 12.579 17.222 1.00 95.38 99 ALA A O 1
ATOM 719 N N . SER A 1 100 ? -0.530 13.381 15.805 1.00 93.94 100 SER A N 1
ATOM 720 C CA . SER A 1 100 ? -1.592 12.467 16.231 1.00 93.94 100 SER A CA 1
ATOM 721 C C . SER A 1 100 ? -1.395 11.120 15.543 1.00 93.94 100 SER A C 1
ATOM 723 O O . SER A 1 100 ? -1.183 11.082 14.330 1.00 93.94 100 SER A O 1
ATOM 725 N N . VAL A 1 101 ? -1.452 10.032 16.305 1.00 93.56 101 VAL A N 1
ATOM 726 C CA . VAL A 1 101 ? -1.330 8.665 15.792 1.00 93.56 101 VAL A CA 1
ATOM 727 C C . VAL A 1 101 ? -2.389 7.758 16.396 1.00 93.56 101 VAL A C 1
ATOM 729 O O . VAL A 1 101 ? -2.907 8.012 17.482 1.00 93.56 101 VAL A O 1
ATOM 732 N N . GLU A 1 102 ? -2.663 6.660 15.706 1.00 92.00 102 GLU A N 1
ATOM 733 C CA . GLU A 1 102 ? -3.465 5.560 16.221 1.00 92.00 102 GLU A CA 1
ATOM 734 C C . GLU A 1 102 ? -2.554 4.360 16.481 1.00 92.00 102 GLU A C 1
ATOM 736 O O . GLU A 1 102 ? -1.839 3.902 15.588 1.00 92.00 102 GLU A O 1
ATOM 741 N N . LEU A 1 103 ? -2.570 3.857 17.712 1.00 91.31 103 LEU A N 1
ATOM 742 C CA . LEU A 1 103 ? -1.920 2.606 18.075 1.00 91.31 103 LEU A CA 1
ATOM 743 C C . LEU A 1 103 ? -2.924 1.469 17.932 1.00 91.31 103 LEU A C 1
ATOM 745 O O . LEU A 1 103 ? -4.029 1.561 18.459 1.00 91.31 103 LEU A O 1
ATOM 749 N N . ARG A 1 104 ? -2.520 0.386 17.267 1.00 91.19 104 ARG A N 1
ATOM 750 C CA . ARG A 1 104 ? -3.334 -0.815 17.069 1.00 91.19 104 ARG A CA 1
ATOM 751 C C . ARG A 1 104 ? -2.690 -2.010 17.765 1.00 91.19 104 ARG A C 1
ATOM 753 O O . ARG A 1 104 ? -1.553 -2.364 17.457 1.00 91.19 104 ARG A O 1
ATOM 760 N N . GLY A 1 105 ? -3.424 -2.648 18.672 1.00 91.81 105 GLY A N 1
ATOM 761 C CA . GLY A 1 105 ? -2.982 -3.869 19.344 1.00 91.81 105 GLY A CA 1
ATOM 762 C C . GLY A 1 105 ? -3.146 -5.087 18.438 1.00 91.81 105 GLY A C 1
ATOM 763 O O . GLY A 1 105 ? -4.250 -5.606 18.303 1.00 91.81 105 GLY A O 1
ATOM 764 N N . THR A 1 106 ? -2.056 -5.546 17.824 1.00 90.44 106 THR A N 1
ATOM 765 C CA . THR A 1 106 ? -2.033 -6.753 16.982 1.00 90.44 106 THR A CA 1
ATOM 766 C C . THR A 1 106 ? -1.291 -7.872 17.730 1.00 90.44 106 THR A C 1
ATOM 768 O O . THR A 1 106 ? -0.093 -7.743 17.966 1.00 90.44 106 THR A O 1
ATOM 771 N N . PRO A 1 107 ? -1.974 -8.941 18.191 1.00 87.69 107 PRO A N 1
ATOM 772 C CA . PRO A 1 107 ? -1.333 -10.001 18.982 1.00 87.69 107 PRO A CA 1
ATOM 773 C C . PRO A 1 107 ? -0.407 -10.899 18.148 1.00 87.69 107 PRO A C 1
ATOM 775 O O . PRO A 1 107 ? 0.502 -11.523 18.686 1.00 87.69 107 PRO A O 1
ATOM 778 N N . ALA A 1 108 ? -0.645 -10.957 16.840 1.00 88.25 108 ALA A N 1
ATOM 779 C CA . ALA A 1 108 ? 0.176 -11.621 15.842 1.00 88.25 108 ALA A CA 1
ATOM 780 C C . ALA A 1 108 ? 0.221 -10.744 14.583 1.00 88.25 108 ALA A C 1
ATOM 782 O O . ALA A 1 108 ? -0.558 -9.793 14.459 1.00 88.25 108 ALA A O 1
ATOM 783 N N . GLU A 1 109 ? 1.122 -11.069 13.657 1.00 87.75 109 GLU A N 1
ATOM 784 C CA . GLU A 1 109 ? 1.187 -10.394 12.362 1.00 87.75 109 GLU A CA 1
ATOM 785 C C . GLU A 1 109 ? -0.156 -10.547 11.620 1.00 87.75 109 GLU A C 1
ATOM 787 O O . GLU A 1 109 ? -0.620 -11.675 11.439 1.00 87.75 109 GLU A O 1
ATOM 792 N N . PRO A 1 110 ? -0.816 -9.442 11.222 1.00 91.00 110 PRO A N 1
ATOM 793 C CA . PRO A 1 110 ? -2.065 -9.509 10.472 1.00 91.00 110 PRO A CA 1
ATOM 794 C C . PRO A 1 110 ? -1.881 -10.190 9.114 1.00 91.00 110 PRO A C 1
ATOM 796 O O . PRO A 1 110 ? -0.874 -9.979 8.442 1.00 91.00 110 PRO A O 1
ATOM 799 N N . GLU A 1 111 ? -2.884 -10.932 8.649 1.00 89.44 111 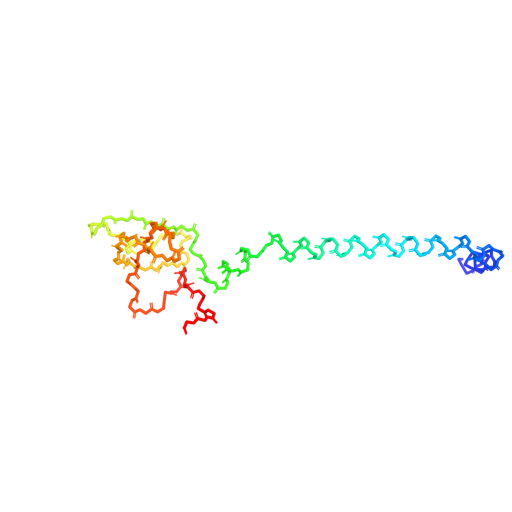GLU A N 1
ATOM 800 C CA . GLU A 1 111 ? -2.873 -11.457 7.276 1.00 89.44 111 GLU A CA 1
ATOM 801 C C . GLU A 1 111 ? -3.066 -10.340 6.233 1.00 89.44 111 GLU A C 1
ATOM 803 O O . GLU A 1 111 ? -2.503 -10.401 5.142 1.00 89.44 111 GLU A O 1
ATOM 808 N N . VAL A 1 112 ? -3.800 -9.280 6.600 1.00 92.25 112 VAL A N 1
ATOM 809 C CA . VAL A 1 112 ? -4.127 -8.117 5.758 1.00 92.25 112 VAL A CA 1
ATOM 810 C C . VAL A 1 112 ? -3.708 -6.828 6.458 1.00 92.25 112 VAL A C 1
ATOM 812 O O . VAL A 1 112 ? -3.925 -6.654 7.658 1.00 92.25 112 VAL A O 1
ATOM 815 N N . GLY A 1 113 ? -3.140 -5.887 5.707 1.00 89.38 113 GLY A N 1
ATOM 816 C CA . GLY A 1 113 ? -2.703 -4.586 6.209 1.00 89.38 113 GLY A CA 1
ATOM 817 C C . GLY A 1 113 ? -1.536 -4.698 7.187 1.00 89.38 113 GLY A C 1
ATOM 818 O O . GLY A 1 113 ? -1.478 -3.946 8.163 1.00 89.38 113 GLY A O 1
ATOM 819 N N . ARG A 1 114 ? -0.631 -5.652 6.953 1.00 90.12 114 ARG A N 1
ATOM 820 C CA . ARG A 1 114 ? 0.512 -5.909 7.832 1.00 90.12 114 ARG A CA 1
ATOM 821 C C . ARG A 1 114 ? 1.595 -4.838 7.673 1.00 90.12 114 ARG A C 1
ATOM 823 O O . ARG A 1 114 ? 1.900 -4.432 6.549 1.00 90.12 114 ARG A O 1
ATOM 830 N N . PRO A 1 115 ? 2.203 -4.370 8.773 1.00 87.19 115 PRO A N 1
ATOM 831 C CA . PRO A 1 115 ? 3.281 -3.394 8.700 1.00 87.19 115 PRO A CA 1
ATOM 832 C C . PRO A 1 115 ? 4.540 -4.015 8.080 1.00 87.19 115 PRO A C 1
ATOM 834 O O . PRO A 1 115 ? 4.984 -5.085 8.484 1.00 87.19 115 PRO A O 1
ATOM 837 N N . LEU A 1 116 ? 5.159 -3.314 7.126 1.00 88.44 116 LEU A N 1
ATOM 838 C CA . LEU A 1 116 ? 6.464 -3.699 6.586 1.00 88.44 116 LEU A CA 1
ATOM 839 C C . LEU A 1 116 ? 7.570 -3.183 7.510 1.00 88.44 116 LEU A C 1
ATOM 841 O O . LEU A 1 116 ? 7.969 -2.022 7.426 1.00 88.44 116 LEU A O 1
ATOM 845 N N . ILE A 1 117 ? 8.058 -4.044 8.401 1.00 86.00 117 ILE A N 1
ATOM 846 C CA . ILE A 1 117 ? 9.172 -3.716 9.295 1.00 86.00 117 ILE A CA 1
ATOM 847 C C . ILE A 1 117 ? 10.483 -3.815 8.509 1.00 86.00 117 ILE A C 1
ATOM 849 O O . ILE A 1 117 ? 10.950 -4.904 8.188 1.00 86.00 117 ILE A O 1
ATOM 853 N N . THR A 1 118 ? 11.086 -2.673 8.184 1.00 86.44 118 THR A N 1
ATOM 854 C CA . THR A 1 118 ? 12.395 -2.620 7.505 1.00 86.44 118 THR A CA 1
ATOM 855 C C . THR A 1 118 ? 13.558 -2.445 8.475 1.00 86.44 118 THR A C 1
ATOM 857 O O . THR A 1 118 ? 14.697 -2.770 8.153 1.00 86.44 118 THR A O 1
ATOM 860 N N . SER A 1 119 ? 13.276 -1.885 9.647 1.00 80.88 119 SER A N 1
ATOM 861 C CA . SER A 1 119 ? 14.236 -1.537 10.691 1.00 80.88 119 SER A CA 1
ATOM 862 C C . SER A 1 119 ? 13.479 -1.245 11.983 1.00 80.88 119 SER A C 1
ATOM 864 O O . SER A 1 119 ? 12.328 -0.807 11.923 1.00 80.88 119 SER A O 1
ATOM 866 N N . GLY A 1 120 ? 14.135 -1.417 13.123 1.00 69.38 120 GLY A N 1
ATOM 867 C CA . GLY A 1 120 ? 13.589 -1.145 14.450 1.00 69.38 120 GLY A CA 1
ATOM 868 C C . GLY A 1 120 ? 14.642 -1.397 15.507 1.00 69.38 120 GLY A C 1
ATOM 869 O O . GLY A 1 120 ? 15.394 -2.380 15.326 1.00 69.38 120 GLY A O 1
#

Foldseek 3Di:
DVVVVVVVVVVCVVVVVVNVVVVVVVVVVVVVVVVVVVCCVVVVVPVVVQCVVQLEDPDDDDDDPPDDPVCVCVDPPDPDDWDPWDKDWDWDDDPNDIDIDIDTDDVDATPYRGDDPPDD

Secondary structure (DSSP, 8-state):
-HHHHHHHHHHHTTSHHHHHHHHHHHHHHHHHHHHHHHHHHHHHSHHHHHHHHTT--S------TTS-GGGGGGSTT---------EEEEEEEETTEEEEEEEE--SS--SSS-------